Protein AF-A0A930AID0-F1 (afdb_monomer_lite)

Sequence (36 aa):
MTQGKITASAAMLNVLKTWGVDTIYGIPSGTLSSFM

Structure (mmCIF, N/CA/C/O backbone):
data_AF-A0A930AID0-F1
#
_entry.id   AF-A0A930AID0-F1
#
loop_
_atom_site.group_PDB
_atom_site.id
_atom_site.type_symbol
_atom_site.label_atom_id
_atom_site.label_alt_id
_atom_site.label_comp_id
_atom_site.label_asym_id
_atom_site.label_entity_id
_atom_site.label_seq_id
_atom_site.pdbx_PDB_ins_code
_atom_site.Cartn_x
_atom_site.Cartn_y
_atom_site.Cartn_z
_atom_site.occupancy
_atom_site.B_iso_or_equiv
_atom_site.auth_seq_id
_atom_site.auth_comp_id
_atom_site.auth_asym_id
_atom_site.auth_atom_id
_atom_site.pdbx_PDB_model_num
ATOM 1 N N . MET A 1 1 ? 5.841 -7.439 17.465 1.00 53.06 1 MET A N 1
ATOM 2 C CA . MET A 1 1 ? 4.716 -6.706 16.845 1.00 53.06 1 MET A CA 1
ATOM 3 C C . MET A 1 1 ? 3.759 -6.311 17.960 1.00 53.06 1 MET A C 1
ATOM 5 O O . MET A 1 1 ? 3.281 -7.197 18.654 1.00 53.06 1 MET A O 1
ATOM 9 N N . THR A 1 2 ? 3.563 -5.018 18.227 1.00 60.47 2 THR A N 1
ATOM 10 C CA . THR A 1 2 ? 2.606 -4.569 19.255 1.00 60.47 2 THR A CA 1
ATOM 11 C C . THR A 1 2 ? 1.192 -4.825 18.746 1.00 60.47 2 THR A C 1
ATOM 13 O O . THR A 1 2 ? 0.857 -4.406 17.639 1.00 60.47 2 THR A O 1
ATOM 16 N N . GLN A 1 3 ? 0.387 -5.532 19.536 1.00 64.12 3 GLN A N 1
ATOM 17 C CA . GLN A 1 3 ? -0.977 -5.923 19.191 1.00 64.12 3 GLN A CA 1
ATOM 18 C C . GLN A 1 3 ? -1.787 -4.695 18.735 1.00 64.12 3 GLN A C 1
ATOM 20 O O . GLN A 1 3 ? -1.947 -3.739 19.490 1.00 64.12 3 GLN A O 1
ATOM 25 N N . GLY A 1 4 ? -2.215 -4.696 17.468 1.00 71.50 4 GLY A N 1
ATOM 26 C CA . GLY A 1 4 ? -3.010 -3.623 16.855 1.00 71.50 4 GLY A CA 1
ATOM 27 C C . GLY A 1 4 ? -2.252 -2.604 15.992 1.00 71.50 4 GLY A C 1
ATOM 28 O O . GLY A 1 4 ? -2.897 -1.772 15.362 1.00 71.50 4 GLY A O 1
ATOM 29 N N . LYS A 1 5 ? -0.915 -2.652 15.905 1.00 77.69 5 LYS A N 1
ATOM 30 C CA . LYS A 1 5 ? -0.149 -1.791 14.984 1.00 77.69 5 LYS A CA 1
ATOM 31 C C . LYS A 1 5 ? 0.264 -2.568 13.739 1.00 77.69 5 LYS A C 1
ATOM 33 O O . LYS A 1 5 ? 0.977 -3.565 13.844 1.00 77.69 5 LYS A O 1
ATOM 38 N N . ILE A 1 6 ? -0.154 -2.087 12.571 1.00 82.81 6 ILE A N 1
ATOM 39 C CA . ILE A 1 6 ? 0.339 -2.568 11.275 1.00 82.81 6 ILE A CA 1
ATOM 40 C C . ILE A 1 6 ? 1.535 -1.727 10.832 1.00 82.81 6 ILE A C 1
ATOM 42 O O . ILE A 1 6 ? 1.642 -0.550 11.181 1.00 82.81 6 ILE A O 1
ATOM 46 N N . THR A 1 7 ? 2.448 -2.326 10.074 1.00 85.00 7 THR A N 1
ATOM 47 C CA . THR A 1 7 ? 3.516 -1.564 9.422 1.00 85.00 7 THR A CA 1
ATOM 48 C C . THR A 1 7 ? 2.907 -0.660 8.347 1.00 85.00 7 THR A C 1
ATOM 50 O O . THR A 1 7 ? 1.898 -1.006 7.727 1.00 85.00 7 THR A O 1
ATOM 53 N N . ALA A 1 8 ? 3.510 0.510 8.118 1.00 84.25 8 ALA A N 1
ATOM 54 C CA . ALA A 1 8 ? 3.041 1.449 7.097 1.00 84.25 8 ALA A CA 1
ATOM 55 C C . ALA A 1 8 ? 3.009 0.803 5.699 1.00 84.25 8 ALA A C 1
ATOM 57 O O . ALA A 1 8 ? 2.076 1.023 4.930 1.00 84.25 8 ALA A O 1
ATOM 58 N N . SER A 1 9 ? 3.973 -0.072 5.412 1.00 82.44 9 SER A N 1
ATOM 59 C CA . SER A 1 9 ? 4.033 -0.864 4.185 1.00 82.44 9 SER A CA 1
ATOM 60 C C . SER A 1 9 ? 2.836 -1.798 4.031 1.00 82.44 9 SER A C 1
ATOM 62 O O . SER A 1 9 ? 2.218 -1.829 2.971 1.00 82.44 9 SER A O 1
ATOM 64 N N . ALA A 1 10 ? 2.442 -2.508 5.094 1.00 85.06 10 ALA A N 1
ATOM 65 C CA . ALA A 1 10 ? 1.267 -3.377 5.058 1.00 85.06 10 ALA A CA 1
ATOM 66 C C . ALA A 1 10 ? -0.038 -2.582 4.871 1.00 85.06 10 ALA A C 1
ATOM 68 O O . ALA A 1 10 ? -0.951 -3.039 4.182 1.00 85.06 10 ALA A O 1
ATOM 69 N N . ALA A 1 11 ? -0.132 -1.379 5.446 1.00 88.44 11 ALA A N 1
ATOM 70 C CA . ALA A 1 11 ? -1.268 -0.484 5.222 1.00 88.44 11 ALA A CA 1
ATO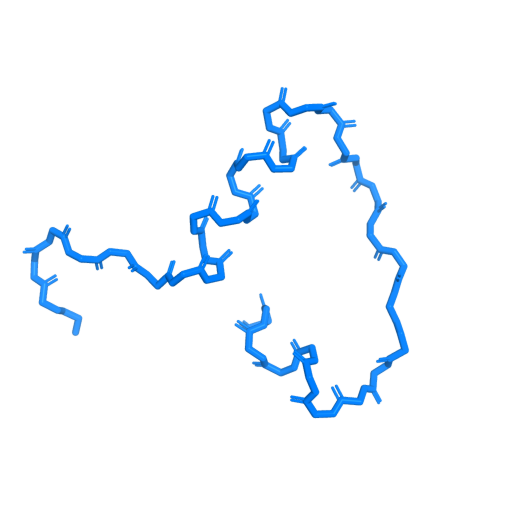M 71 C C . ALA A 1 11 ? -1.357 -0.052 3.749 1.00 88.44 11 ALA A C 1
ATOM 73 O O . ALA A 1 11 ? -2.410 -0.169 3.125 1.00 88.44 11 ALA A O 1
ATOM 74 N N . MET A 1 12 ? -0.233 0.386 3.179 1.00 86.88 12 MET A N 1
ATOM 75 C CA . MET A 1 12 ? -0.141 0.816 1.786 1.00 86.88 12 MET A CA 1
ATOM 76 C C . MET A 1 12 ? -0.485 -0.315 0.809 1.00 86.88 12 MET A C 1
ATOM 78 O O . MET A 1 12 ? -1.266 -0.099 -0.114 1.00 86.88 12 MET A O 1
ATOM 82 N N . LEU A 1 13 ? 0.026 -1.529 1.037 1.00 87.56 13 LEU A N 1
ATOM 83 C CA . LEU A 1 13 ? -0.292 -2.694 0.204 1.00 87.56 13 LEU A CA 1
ATOM 84 C C . LEU A 1 13 ? -1.792 -3.028 0.219 1.00 87.56 13 LEU A C 1
ATOM 86 O O . LEU A 1 13 ? -2.357 -3.343 -0.826 1.00 87.56 13 LEU A O 1
ATOM 90 N N . ASN A 1 14 ? -2.463 -2.905 1.369 1.00 88.12 14 ASN A N 1
ATOM 91 C CA . ASN A 1 14 ? -3.912 -3.115 1.452 1.00 88.12 14 ASN A CA 1
ATOM 92 C C . ASN A 1 14 ? -4.708 -2.069 0.656 1.00 88.12 14 ASN A C 1
ATOM 94 O O . ASN A 1 14 ? -5.700 -2.414 0.011 1.00 88.12 14 ASN A O 1
ATOM 98 N N . VAL A 1 15 ? -4.269 -0.807 0.657 1.00 90.25 15 VAL A N 1
ATOM 99 C CA . VAL A 1 15 ? -4.893 0.254 -0.151 1.00 90.25 15 VAL A CA 1
ATOM 100 C C . VAL A 1 15 ? -4.705 -0.020 -1.643 1.00 90.25 15 VAL A C 1
ATOM 102 O O . VAL A 1 15 ? -5.682 -0.015 -2.387 1.00 90.25 15 VAL A O 1
ATOM 105 N N . LEU A 1 16 ? -3.480 -0.342 -2.070 1.00 90.00 16 LEU A N 1
ATOM 106 C CA . LEU A 1 16 ? -3.176 -0.657 -3.470 1.00 90.00 16 LEU A CA 1
ATOM 107 C C . LEU A 1 16 ? -3.990 -1.857 -3.970 1.00 90.00 16 LEU A C 1
ATOM 109 O O . LEU A 1 16 ? -4.569 -1.806 -5.054 1.00 90.00 16 LEU A O 1
ATOM 113 N N . LYS A 1 17 ? -4.121 -2.897 -3.139 1.00 87.12 17 LYS A N 1
ATOM 114 C CA . LYS A 1 17 ? -4.975 -4.052 -3.432 1.00 87.12 17 LYS A CA 1
ATOM 115 C C . LYS A 1 17 ? -6.450 -3.665 -3.558 1.00 87.12 17 LYS A C 1
ATOM 117 O O . LYS A 1 17 ? -7.130 -4.141 -4.460 1.00 87.12 17 LYS A O 1
ATOM 122 N N . THR A 1 18 ? -6.942 -2.783 -2.686 1.00 91.00 18 THR A N 1
ATOM 123 C CA . THR A 1 18 ? -8.328 -2.277 -2.740 1.00 91.00 18 THR A CA 1
ATOM 124 C C . THR A 1 18 ? -8.591 -1.479 -4.018 1.00 91.00 18 THR A C 1
ATOM 126 O O . THR A 1 18 ? -9.700 -1.498 -4.542 1.00 91.00 18 THR A O 1
ATOM 129 N N . TRP A 1 19 ? -7.572 -0.809 -4.554 1.00 91.75 19 TRP A N 1
ATOM 130 C CA . TRP A 1 19 ? -7.644 -0.073 -5.818 1.00 91.75 19 TRP A CA 1
ATOM 131 C C . TRP A 1 19 ? -7.468 -0.955 -7.063 1.00 91.75 19 TRP A C 1
ATOM 133 O 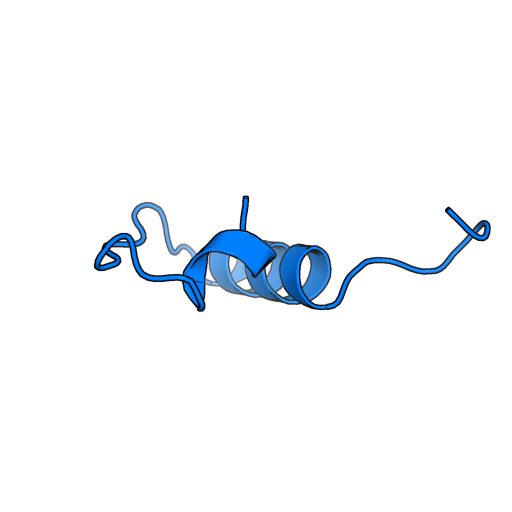O . TRP A 1 19 ? -7.463 -0.435 -8.176 1.00 91.75 19 TRP A O 1
ATOM 143 N N . GLY A 1 20 ? -7.342 -2.276 -6.900 1.00 90.19 20 GLY A N 1
ATOM 144 C CA . GLY A 1 20 ? -7.208 -3.215 -8.015 1.00 90.19 20 GLY A CA 1
ATOM 145 C C . GLY A 1 20 ? -5.815 -3.244 -8.645 1.00 90.19 20 GLY A C 1
ATOM 146 O O . GLY A 1 20 ? -5.668 -3.704 -9.775 1.00 90.19 20 GLY A O 1
ATOM 147 N N . VAL A 1 21 ? -4.787 -2.761 -7.940 1.00 86.69 21 VAL A N 1
ATOM 148 C CA . VAL A 1 21 ? -3.398 -2.896 -8.390 1.00 86.69 21 VAL 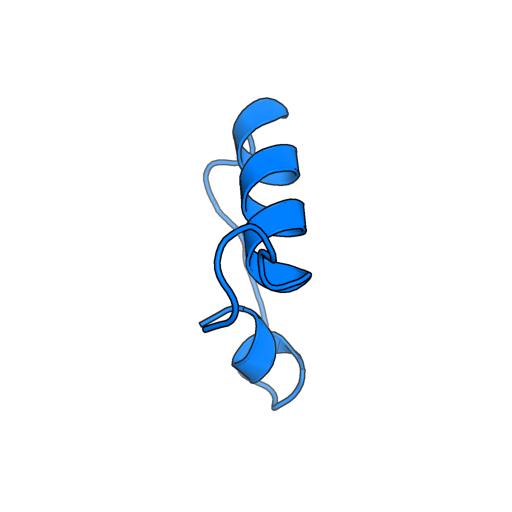A CA 1
ATOM 149 C C . VAL A 1 21 ? -2.977 -4.354 -8.226 1.00 86.69 21 VAL A C 1
ATOM 151 O O . VAL A 1 21 ? -2.785 -4.831 -7.110 1.00 86.69 21 VAL A O 1
ATOM 154 N N . ASP A 1 22 ? -2.848 -5.052 -9.349 1.00 84.94 22 ASP A N 1
ATOM 155 C CA . ASP A 1 22 ? -2.451 -6.462 -9.389 1.00 84.94 22 ASP A CA 1
ATOM 156 C C . ASP A 1 22 ? -0.925 -6.634 -9.427 1.00 84.94 22 ASP A C 1
ATOM 158 O O . ASP A 1 22 ? -0.359 -7.468 -8.725 1.00 84.94 22 ASP A O 1
ATOM 162 N N . THR A 1 23 ? -0.235 -5.784 -10.192 1.00 83.62 23 THR A N 1
ATOM 163 C CA . THR A 1 23 ? 1.214 -5.882 -10.391 1.00 83.62 23 THR A CA 1
ATOM 164 C C . THR A 1 23 ? 1.910 -4.567 -10.037 1.00 83.62 23 THR A C 1
ATOM 166 O O . THR A 1 23 ? 1.599 -3.514 -10.592 1.00 83.62 23 THR A O 1
ATOM 169 N N . ILE A 1 24 ? 2.888 -4.630 -9.126 1.00 80.88 24 ILE A N 1
ATOM 170 C CA . ILE A 1 24 ? 3.766 -3.509 -8.766 1.00 80.88 24 ILE A CA 1
ATOM 171 C C . ILE A 1 24 ? 5.143 -3.772 -9.377 1.00 80.88 24 ILE A C 1
ATOM 173 O O . ILE A 1 24 ? 5.827 -4.718 -8.993 1.00 80.88 24 ILE A O 1
ATOM 177 N N . TYR A 1 25 ? 5.566 -2.915 -10.307 1.00 81.00 25 TYR A N 1
ATOM 178 C CA . TYR A 1 25 ? 6.931 -2.924 -10.827 1.00 81.00 25 TYR A CA 1
ATOM 179 C C . TYR A 1 25 ? 7.790 -1.956 -10.026 1.00 81.00 25 TYR A C 1
ATOM 181 O O . TYR A 1 25 ? 7.486 -0.769 -9.926 1.00 81.00 25 TYR A O 1
ATOM 189 N N . GLY A 1 26 ? 8.879 -2.465 -9.465 1.00 75.50 26 GLY A N 1
ATOM 190 C CA . GLY A 1 26 ? 9.818 -1.670 -8.697 1.00 75.50 26 GLY A CA 1
ATOM 191 C C . GLY A 1 26 ? 11.256 -2.042 -9.026 1.00 75.50 26 GLY A C 1
ATOM 192 O O . GLY A 1 26 ? 11.563 -3.199 -9.302 1.00 75.50 26 GLY A O 1
ATOM 193 N N . ILE A 1 27 ? 12.144 -1.049 -8.994 1.00 76.25 27 ILE A N 1
ATOM 194 C CA . ILE A 1 27 ? 13.587 -1.279 -9.067 1.00 76.25 27 ILE A CA 1
ATOM 195 C C . ILE A 1 27 ? 14.027 -1.788 -7.690 1.00 76.25 27 ILE A C 1
ATOM 197 O O . ILE A 1 27 ? 13.844 -1.038 -6.723 1.00 76.25 27 ILE A O 1
ATOM 201 N N . PRO A 1 28 ? 14.601 -3.003 -7.572 1.00 65.25 28 PRO A N 1
ATOM 202 C CA . PRO A 1 28 ? 15.096 -3.537 -6.308 1.00 65.25 28 PRO A CA 1
ATOM 203 C C . PRO A 1 28 ? 16.245 -2.658 -5.807 1.00 65.25 28 PRO A C 1
ATOM 205 O O . PRO A 1 28 ? 17.415 -2.839 -6.124 1.00 65.25 28 PRO A O 1
ATOM 208 N N . SER A 1 29 ? 15.867 -1.643 -5.04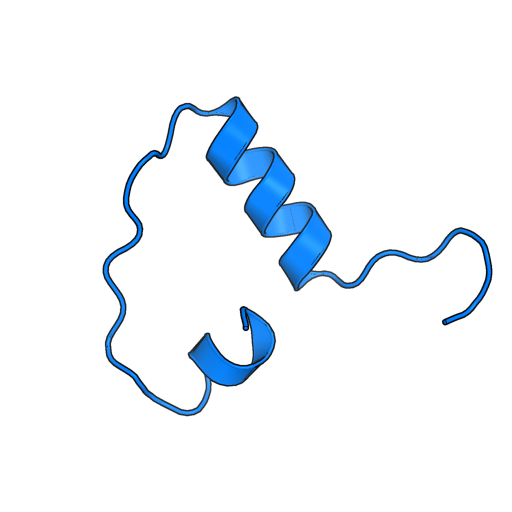9 1.00 70.19 29 SER A N 1
ATOM 209 C CA . SER A 1 29 ? 16.718 -0.694 -4.354 1.00 70.19 29 SER A CA 1
ATOM 210 C C . SER A 1 29 ? 16.217 -0.639 -2.915 1.00 70.19 29 SER A C 1
ATOM 212 O O . SER A 1 29 ? 15.071 -1.004 -2.646 1.00 70.19 29 SER A O 1
ATOM 214 N N . GLY A 1 30 ? 17.063 -0.219 -1.9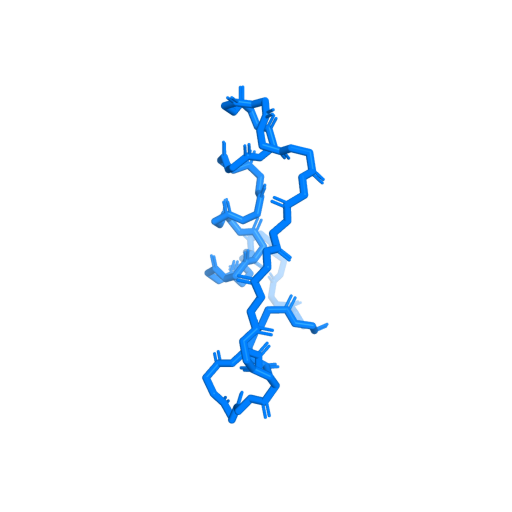74 1.00 65.81 30 GLY A N 1
ATOM 215 C CA . GLY A 1 30 ? 16.771 -0.296 -0.534 1.00 65.81 30 GLY A CA 1
ATOM 216 C C . GLY A 1 30 ? 15.456 0.361 -0.078 1.00 65.81 30 GLY A C 1
ATOM 217 O O . GLY A 1 30 ? 14.989 0.098 1.024 1.00 65.81 30 GLY A O 1
ATOM 218 N N . THR A 1 31 ? 14.817 1.179 -0.920 1.00 68.69 31 THR A N 1
ATOM 219 C CA . THR A 1 31 ? 13.486 1.762 -0.686 1.00 68.69 31 THR A CA 1
ATOM 220 C C . THR A 1 31 ? 12.348 0.737 -0.768 1.00 68.69 31 THR A C 1
ATOM 222 O O . THR A 1 31 ? 11.345 0.889 -0.071 1.00 68.69 31 THR A O 1
ATOM 225 N N . LEU A 1 32 ? 12.501 -0.335 -1.556 1.00 68.62 32 LEU A N 1
ATOM 226 C CA . LEU A 1 32 ? 11.532 -1.435 -1.644 1.00 68.62 32 LEU A CA 1
ATOM 227 C C . LEU A 1 32 ? 11.729 -2.502 -0.567 1.00 68.62 32 LEU A C 1
ATOM 229 O O . LEU A 1 32 ? 10.823 -3.293 -0.325 1.00 68.62 3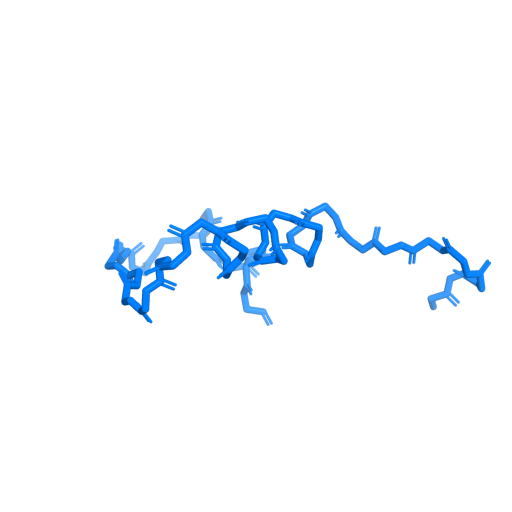2 LEU A O 1
ATOM 233 N N . SER A 1 33 ? 12.865 -2.496 0.134 1.00 64.69 33 SER A N 1
ATOM 234 C CA . SER A 1 33 ? 13.117 -3.396 1.267 1.00 64.69 33 SER A CA 1
ATOM 235 C C . SER A 1 33 ? 12.112 -3.215 2.401 1.00 64.69 33 SER A C 1
ATOM 237 O O . SER A 1 33 ? 11.940 -4.116 3.204 1.00 64.69 33 SER A O 1
ATOM 239 N N . SER A 1 34 ? 11.443 -2.060 2.472 1.00 65.81 34 SER A N 1
ATOM 240 C CA . SER A 1 34 ? 10.368 -1.832 3.435 1.00 65.81 34 SER A CA 1
ATOM 241 C C . SER A 1 34 ? 9.027 -2.440 3.000 1.00 65.81 34 SER A C 1
ATOM 243 O O . SER A 1 34 ? 8.122 -2.485 3.831 1.00 65.81 34 SER A O 1
ATOM 245 N N . PHE A 1 35 ? 8.865 -2.833 1.728 1.00 63.75 35 PHE A N 1
ATOM 246 C CA . PHE A 1 35 ? 7.643 -3.442 1.178 1.00 63.75 35 PHE A CA 1
ATOM 247 C C . PHE A 1 35 ? 7.637 -4.975 1.234 1.00 63.75 35 PHE A C 1
ATOM 249 O O . PHE A 1 35 ? 6.548 -5.545 1.290 1.00 63.75 35 PHE A O 1
ATOM 256 N N . MET A 1 36 ? 8.812 -5.613 1.185 1.00 59.22 36 MET A N 1
ATOM 257 C CA . MET A 1 36 ? 8.992 -7.054 1.432 1.00 59.22 36 MET A CA 1
ATOM 258 C C . MET A 1 36 ? 9.095 -7.333 2.931 1.00 59.22 36 MET A C 1
ATOM 260 O O . MET A 1 36 ? 8.584 -8.392 3.352 1.00 59.22 36 MET A O 1
#

Radius of gyration: 11.39 Å; chains: 1; bounding box: 25×9×30 Å

pLDDT: mean 77.74, std 10.82, range [53.06, 91.75]

Foldseek 3Di:
DPPPDDQPLVVVVVVCVVVVNPDDDDDPDVVCVSND

Secondary structure (DSSP, 8-state):
--TTPPPHHHHHHHHHHHTT--------STTGGGT-